Protein AF-A0A1C6R707-F1 (afdb_monomer_lite)

Foldseek 3Di:
DDDDDPPPPDPPPDDDDDDDDPVVVVVLVVVCVVVVHDSVVSVVVVVVVVDVVVHD

InterPro domains:
  IPR013321 Arc-type ribbon-helix-helix [G3DSA:1.10.1220.10] (7-55)

Sequence (56 aa):
MPDSPPTSGGTDRKALHCWIDATVSDRLRQYAAQHGVKIQHVTERALDAYLTERGA

Secondary structure (DSSP, 8-state):
-PPPPP-------PPP-----HHHHHHHHHHHHHTT--HHHHHHHHHHHHHHHH--

pLDDT: mean 82.0, std 16.0, range [40.53, 97.56]

Radius of gyration: 17.28 Å; chains: 1; bounding box: 32×49×28 Å

Structure (mmCIF, N/CA/C/O backbone):
data_AF-A0A1C6R707-F1
#
_entry.id   AF-A0A1C6R707-F1
#
loop_
_atom_site.group_PDB
_atom_site.id
_atom_site.type_symbol
_atom_site.label_atom_id
_atom_site.label_alt_id
_atom_site.label_comp_id
_atom_site.label_asym_id
_atom_site.label_entity_id
_atom_site.label_seq_id
_atom_site.pdbx_PDB_ins_code
_atom_site.Cartn_x
_atom_site.Cartn_y
_atom_site.Cartn_z
_atom_site.occupancy
_atom_site.B_iso_or_equiv
_atom_site.auth_seq_id
_atom_site.auth_comp_id
_atom_site.auth_asym_id
_atom_site.auth_atom_id
_atom_site.pdbx_PDB_model_num
ATOM 1 N N . MET A 1 1 ? 21.622 -41.486 17.491 1.00 54.16 1 MET A N 1
ATOM 2 C CA . MET A 1 1 ? 20.862 -40.236 17.704 1.00 54.16 1 MET A CA 1
ATOM 3 C C . MET A 1 1 ? 19.981 -40.045 16.482 1.00 54.16 1 MET A C 1
ATOM 5 O O . MET A 1 1 ? 20.527 -40.216 15.399 1.00 54.16 1 MET A O 1
ATOM 9 N N . PRO A 1 2 ? 18.662 -39.825 16.603 1.00 58.22 2 PRO A N 1
ATOM 10 C CA . PRO A 1 2 ? 17.849 -39.496 15.441 1.00 58.22 2 PRO A CA 1
ATOM 11 C C . PRO A 1 2 ? 18.169 -38.069 14.987 1.00 58.22 2 PRO A C 1
ATOM 13 O O . PRO A 1 2 ? 18.216 -37.145 15.796 1.00 58.22 2 PRO A O 1
ATOM 16 N N . ASP A 1 3 ? 18.441 -37.953 13.694 1.00 61.38 3 ASP A N 1
ATOM 17 C CA . ASP A 1 3 ? 18.637 -36.718 12.943 1.00 61.38 3 ASP A CA 1
ATOM 18 C C . ASP A 1 3 ? 17.404 -35.816 13.120 1.00 61.38 3 ASP A C 1
ATOM 20 O O . ASP A 1 3 ? 16.279 -36.226 12.820 1.00 61.38 3 ASP A O 1
ATOM 24 N N . SER A 1 4 ? 17.589 -34.608 13.652 1.00 65.38 4 SER A N 1
ATOM 25 C CA . SER A 1 4 ? 16.525 -33.603 13.659 1.00 65.38 4 SER A CA 1
ATOM 26 C C . SER A 1 4 ? 16.265 -33.166 12.214 1.00 65.38 4 SER A C 1
ATOM 28 O O . SER A 1 4 ? 17.213 -32.765 11.538 1.00 65.38 4 SER A O 1
ATOM 30 N N . PRO A 1 5 ? 15.016 -33.199 11.719 1.00 67.31 5 PRO A N 1
ATOM 31 C CA . PRO A 1 5 ? 14.715 -32.745 10.368 1.00 67.31 5 PRO A CA 1
ATOM 32 C C . PRO A 1 5 ? 15.026 -31.245 10.222 1.00 67.31 5 PRO A C 1
ATOM 34 O O . PRO A 1 5 ? 14.912 -30.497 11.199 1.00 67.31 5 PRO A O 1
ATOM 37 N N . PRO A 1 6 ? 15.377 -30.762 9.016 1.00 61.34 6 PRO A N 1
ATOM 38 C CA . PRO A 1 6 ? 15.494 -29.333 8.786 1.00 61.34 6 PRO A CA 1
ATOM 39 C C . PRO A 1 6 ? 14.119 -28.684 8.976 1.00 61.34 6 PRO A C 1
ATOM 41 O O . PRO A 1 6 ? 13.142 -29.068 8.331 1.00 61.34 6 PRO A O 1
ATOM 44 N N . THR A 1 7 ? 14.032 -27.672 9.841 1.00 56.38 7 THR A N 1
ATOM 45 C CA . THR A 1 7 ? 12.859 -26.797 9.921 1.00 56.38 7 THR A CA 1
ATOM 46 C C . THR A 1 7 ? 12.811 -25.938 8.657 1.00 56.38 7 THR A C 1
ATOM 48 O O . THR A 1 7 ? 13.244 -24.787 8.640 1.00 56.38 7 THR A O 1
ATOM 51 N N . SER A 1 8 ? 12.284 -26.497 7.569 1.00 61.28 8 SER A N 1
ATOM 52 C CA . SER A 1 8 ? 11.807 -25.735 6.417 1.00 61.28 8 SER A CA 1
ATOM 53 C C . SER A 1 8 ? 10.539 -24.980 6.819 1.00 61.28 8 SER A C 1
ATOM 55 O O . SER A 1 8 ? 9.426 -25.374 6.495 1.00 61.28 8 SER A O 1
ATOM 57 N N . GLY A 1 9 ? 10.715 -23.889 7.559 1.00 40.53 9 GLY A N 1
ATOM 58 C CA . GLY A 1 9 ? 9.688 -22.884 7.820 1.00 40.53 9 GLY A CA 1
ATOM 59 C C . GLY A 1 9 ? 9.938 -21.645 6.972 1.00 40.53 9 GLY A C 1
ATOM 60 O O . GLY A 1 9 ? 10.013 -20.541 7.505 1.00 40.53 9 GLY A O 1
ATOM 61 N N . GLY A 1 10 ? 10.155 -21.822 5.664 1.00 43.91 10 GLY A N 1
ATOM 62 C CA . GLY A 1 10 ? 10.151 -20.700 4.734 1.00 43.91 10 GLY A CA 1
ATOM 63 C C . GLY A 1 10 ? 8.799 -20.009 4.853 1.00 43.91 10 GLY A C 1
ATOM 64 O O . GLY A 1 10 ? 7.763 -20.650 4.696 1.00 43.91 10 GLY A O 1
ATOM 65 N N . THR A 1 11 ? 8.791 -18.726 5.198 1.00 57.38 11 THR A N 1
ATOM 66 C CA . THR A 1 11 ? 7.574 -17.918 5.156 1.00 57.38 11 THR A CA 1
ATOM 67 C C . THR A 1 11 ? 7.141 -17.865 3.695 1.00 57.38 11 THR A C 1
ATOM 69 O O . THR A 1 11 ? 7.690 -17.084 2.921 1.00 57.38 11 THR A O 1
ATOM 72 N N . ASP A 1 12 ? 6.209 -18.739 3.308 1.00 61.06 12 ASP A N 1
ATOM 73 C CA . ASP A 1 12 ? 5.591 -18.783 1.979 1.00 61.06 12 ASP A CA 1
ATOM 74 C C . ASP A 1 12 ? 4.755 -17.510 1.798 1.00 61.06 12 ASP A C 1
ATOM 76 O O . ASP A 1 12 ? 3.534 -17.479 1.959 1.00 61.06 12 ASP A O 1
ATOM 80 N N . ARG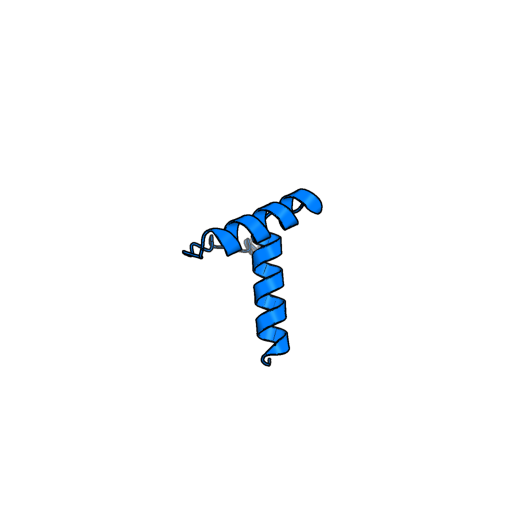 A 1 13 ? 5.445 -16.387 1.586 1.00 67.50 13 ARG A N 1
ATOM 81 C CA . ARG A 1 13 ? 4.817 -15.100 1.326 1.00 67.50 13 ARG A CA 1
ATOM 82 C C . ARG A 1 13 ? 4.253 -15.161 -0.079 1.00 67.50 13 ARG A C 1
ATOM 84 O O . ARG A 1 13 ? 4.961 -14.949 -1.061 1.00 67.50 13 ARG A O 1
ATOM 91 N N . LYS A 1 14 ? 2.962 -15.462 -0.158 1.00 77.31 14 LYS A N 1
ATOM 92 C CA . LYS A 1 14 ? 2.210 -15.408 -1.406 1.00 77.31 14 LYS A CA 1
ATOM 93 C C . LYS A 1 14 ? 2.131 -13.966 -1.892 1.00 77.31 14 LYS A C 1
ATOM 95 O O . LYS A 1 14 ? 1.917 -13.045 -1.105 1.00 77.31 14 LYS A O 1
ATOM 100 N N . ALA A 1 15 ? 2.302 -13.778 -3.196 1.00 77.62 15 ALA A N 1
ATOM 101 C CA . ALA A 1 15 ? 2.142 -12.471 -3.811 1.00 77.62 15 ALA A CA 1
ATOM 102 C C . ALA A 1 15 ? 0.678 -12.016 -3.696 1.00 77.62 15 ALA A C 1
ATOM 104 O O . ALA A 1 15 ? -0.241 -12.734 -4.097 1.00 77.62 15 ALA A O 1
ATOM 105 N N . LEU A 1 16 ? 0.463 -10.817 -3.152 1.00 77.69 16 LEU A N 1
ATOM 106 C CA . LEU A 1 16 ? -0.843 -10.167 -3.153 1.00 77.69 16 LEU A CA 1
ATOM 107 C C . LEU A 1 16 ? -1.057 -9.491 -4.511 1.00 77.69 16 LEU A C 1
ATOM 109 O O . LEU A 1 16 ? -0.341 -8.555 -4.865 1.00 77.69 16 LEU A O 1
ATOM 113 N N . HIS A 1 17 ? -2.070 -9.940 -5.247 1.00 85.19 17 HIS A N 1
ATOM 114 C CA . HIS A 1 17 ? -2.519 -9.303 -6.481 1.00 85.19 17 HIS A CA 1
ATOM 115 C C . HIS A 1 17 ? -3.877 -8.647 -6.241 1.00 85.19 17 HIS A C 1
ATOM 117 O O . HIS A 1 17 ? -4.841 -9.321 -5.888 1.00 85.19 17 HIS A O 1
ATOM 123 N N . CYS A 1 18 ? -3.959 -7.332 -6.436 1.00 85.25 18 CYS A N 1
ATOM 124 C CA . CYS A 1 18 ? -5.207 -6.585 -6.329 1.00 85.25 18 CYS A CA 1
ATOM 125 C C . CYS A 1 18 ? -5.276 -5.492 -7.397 1.00 85.25 18 CYS A C 1
ATOM 127 O O . CYS A 1 18 ? -4.252 -5.006 -7.880 1.00 85.25 18 CYS A O 1
ATOM 129 N N . TRP A 1 19 ? -6.502 -5.125 -7.757 1.00 91.19 19 TRP A N 1
ATOM 130 C CA . TRP A 1 19 ? -6.778 -3.965 -8.591 1.00 91.19 19 TRP A CA 1
ATOM 131 C C . TRP A 1 19 ? -7.155 -2.807 -7.675 1.00 91.19 19 TRP A C 1
ATOM 133 O O . TRP A 1 19 ? -8.038 -2.945 -6.831 1.00 91.19 19 TRP A O 1
ATOM 143 N N . ILE A 1 20 ? -6.473 -1.680 -7.838 1.00 89.75 20 ILE A N 1
ATOM 144 C CA . ILE A 1 20 ? -6.739 -0.438 -7.115 1.00 89.75 20 ILE A CA 1
ATOM 145 C C . ILE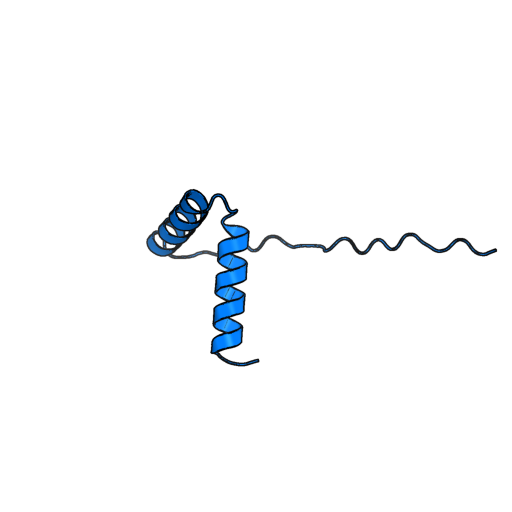 A 1 20 ? -6.777 0.716 -8.109 1.00 89.75 20 ILE A C 1
ATOM 147 O O . ILE A 1 20 ? -6.228 0.613 -9.207 1.00 89.75 20 ILE A O 1
ATOM 151 N N . ASP A 1 21 ? -7.415 1.813 -7.711 1.00 95.81 21 ASP A N 1
ATOM 152 C CA . ASP A 1 21 ? -7.444 3.036 -8.507 1.00 95.81 21 ASP A CA 1
ATOM 153 C C . ASP A 1 21 ? -6.024 3.534 -8.836 1.00 95.81 21 ASP A C 1
ATOM 155 O O . ASP A 1 21 ? -5.106 3.439 -8.010 1.00 95.81 21 ASP A O 1
ATOM 159 N N . ALA A 1 22 ? -5.855 4.088 -10.040 1.00 94.31 22 ALA A N 1
ATOM 160 C CA . ALA A 1 22 ? -4.565 4.569 -10.532 1.00 94.31 22 ALA A CA 1
ATOM 161 C C . ALA A 1 22 ? -3.960 5.629 -9.599 1.00 94.31 22 ALA A C 1
ATOM 163 O O . ALA A 1 22 ? -2.781 5.548 -9.255 1.00 94.31 22 ALA A O 1
ATOM 164 N N . THR A 1 23 ? -4.787 6.542 -9.084 1.00 96.38 23 THR A N 1
ATOM 165 C CA . THR A 1 23 ? -4.364 7.607 -8.165 1.00 96.38 23 THR A CA 1
ATOM 166 C C . THR A 1 23 ? -3.805 7.033 -6.867 1.00 96.38 23 THR A C 1
ATOM 168 O O . THR A 1 23 ? -2.804 7.515 -6.336 1.00 96.38 23 THR A O 1
ATOM 171 N N . VAL A 1 24 ? -4.441 5.985 -6.337 1.00 93.06 24 VAL A N 1
ATOM 172 C CA . VAL A 1 24 ? -3.980 5.311 -5.116 1.00 93.06 24 VAL A CA 1
ATOM 173 C C . VAL A 1 24 ? -2.669 4.573 -5.385 1.00 93.06 24 VAL A C 1
ATOM 175 O O . VAL A 1 24 ? -1.739 4.671 -4.581 1.00 93.06 24 VAL A O 1
ATOM 178 N N . SER A 1 25 ? -2.558 3.892 -6.531 1.00 93.38 25 SER A N 1
ATOM 179 C CA . SER A 1 25 ? -1.320 3.218 -6.940 1.00 93.38 25 SER A CA 1
ATOM 180 C C . SER A 1 25 ? -0.149 4.195 -7.061 1.00 93.38 25 SER A C 1
ATOM 182 O O . SER A 1 25 ? 0.930 3.925 -6.530 1.00 93.38 25 SER A O 1
ATOM 184 N N . ASP A 1 26 ? -0.362 5.354 -7.687 1.00 95.31 26 ASP A N 1
ATOM 185 C CA . ASP A 1 26 ? 0.671 6.378 -7.847 1.00 95.31 26 ASP A CA 1
ATOM 186 C C . ASP A 1 26 ? 1.133 6.945 -6.506 1.00 95.31 26 ASP A C 1
ATOM 188 O O . ASP A 1 26 ? 2.337 7.059 -6.268 1.00 95.31 26 ASP A O 1
ATOM 192 N N . ARG A 1 27 ? 0.208 7.217 -5.578 1.00 95.38 27 ARG A N 1
ATOM 193 C CA . ARG A 1 27 ? 0.566 7.684 -4.228 1.00 95.38 27 ARG A CA 1
ATOM 194 C C . ARG A 1 27 ? 1.425 6.665 -3.477 1.00 95.38 27 ARG A C 1
ATOM 196 O O . ARG A 1 27 ? 2.419 7.047 -2.860 1.00 95.38 27 ARG A O 1
ATOM 203 N N . LEU A 1 28 ? 1.087 5.375 -3.560 1.00 93.69 28 LEU A N 1
ATOM 204 C CA . LEU A 1 28 ? 1.882 4.305 -2.946 1.00 93.69 28 LEU A CA 1
ATOM 205 C C . LEU A 1 28 ? 3.282 4.205 -3.570 1.00 93.69 28 LEU A C 1
ATOM 207 O O . LEU A 1 28 ? 4.265 4.039 -2.846 1.00 93.69 28 LEU A O 1
ATOM 211 N N . ARG A 1 29 ? 3.393 4.344 -4.899 1.00 94.38 29 ARG A N 1
ATOM 212 C CA . ARG A 1 29 ? 4.680 4.347 -5.618 1.00 94.38 29 ARG A CA 1
ATOM 213 C C . ARG A 1 29 ? 5.547 5.544 -5.242 1.00 94.38 29 ARG A C 1
ATOM 215 O O . ARG A 1 29 ? 6.737 5.365 -4.999 1.00 94.38 29 ARG A O 1
ATOM 222 N N . GLN A 1 30 ? 4.963 6.737 -5.171 1.00 96.38 30 GLN A N 1
ATOM 223 C CA . GLN A 1 30 ? 5.674 7.957 -4.785 1.00 96.38 30 GLN A CA 1
ATOM 224 C C . GLN A 1 30 ? 6.218 7.853 -3.361 1.00 96.38 30 GLN A C 1
ATOM 226 O O . GLN A 1 30 ? 7.401 8.102 -3.148 1.00 96.38 30 GLN A O 1
ATOM 231 N N . TYR A 1 31 ? 5.392 7.408 -2.412 1.00 95.81 31 TYR A N 1
ATOM 232 C CA . TYR A 1 31 ? 5.828 7.194 -1.033 1.00 95.81 31 TYR A CA 1
ATOM 233 C C . TYR A 1 31 ? 6.956 6.154 -0.953 1.00 95.81 31 TYR A C 1
ATOM 235 O O . TYR A 1 31 ? 7.981 6.380 -0.311 1.00 95.81 31 TYR A O 1
ATOM 243 N N . ALA A 1 32 ? 6.804 5.030 -1.660 1.00 96.62 32 ALA A N 1
ATOM 244 C CA . ALA A 1 32 ? 7.825 3.991 -1.728 1.00 96.62 32 ALA A CA 1
ATOM 245 C C . ALA A 1 32 ? 9.169 4.534 -2.251 1.00 96.62 32 ALA A C 1
ATOM 247 O O . ALA A 1 32 ? 10.211 4.279 -1.649 1.00 96.62 32 ALA A O 1
ATOM 248 N N . ALA A 1 33 ? 9.138 5.338 -3.319 1.00 96.44 33 ALA A N 1
ATOM 249 C CA . ALA A 1 33 ? 10.325 5.965 -3.894 1.00 96.44 33 ALA A CA 1
ATOM 250 C C . ALA A 1 33 ? 10.968 6.996 -2.950 1.00 96.44 33 ALA A C 1
ATOM 252 O O . ALA A 1 33 ? 12.181 6.971 -2.764 1.00 96.44 33 ALA A O 1
ATOM 253 N N . GLN A 1 34 ? 10.165 7.861 -2.321 1.00 97.56 34 GLN A N 1
ATOM 254 C CA . GLN A 1 34 ? 10.643 8.894 -1.391 1.00 97.56 34 GLN A CA 1
ATOM 255 C C . GLN A 1 34 ? 11.364 8.309 -0.175 1.00 97.56 34 GLN A C 1
ATOM 257 O O . GLN A 1 34 ? 12.343 8.881 0.297 1.00 97.56 34 GLN A O 1
ATOM 262 N N . HIS A 1 35 ? 10.896 7.164 0.319 1.00 95.50 35 HIS A N 1
ATOM 263 C CA . HIS A 1 35 ? 11.444 6.517 1.509 1.00 95.50 35 HIS A CA 1
ATOM 264 C C . HIS A 1 35 ? 12.410 5.364 1.194 1.00 95.50 35 HIS A C 1
ATOM 266 O O . HIS A 1 35 ? 12.905 4.722 2.118 1.00 95.50 35 HIS A O 1
ATOM 272 N N . GLY A 1 36 ? 12.686 5.085 -0.086 1.00 95.94 36 GLY A N 1
ATOM 273 C CA . GLY A 1 36 ? 13.585 4.001 -0.496 1.00 95.94 36 GLY A CA 1
ATOM 274 C C . GLY A 1 36 ? 13.096 2.604 -0.090 1.00 95.94 36 GLY A C 1
ATOM 275 O O . GLY A 1 36 ? 13.906 1.712 0.158 1.00 95.94 36 GLY A O 1
ATOM 276 N N . VAL A 1 37 ? 11.779 2.402 0.004 1.00 95.00 37 VAL A N 1
ATOM 277 C CA . VAL A 1 37 ? 11.160 1.135 0.427 1.00 95.00 37 VAL A CA 1
ATOM 278 C C . VAL A 1 37 ? 10.402 0.472 -0.721 1.00 95.00 37 VAL A C 1
ATOM 280 O O . VAL A 1 37 ? 10.031 1.105 -1.705 1.00 95.00 37 VAL A O 1
ATOM 283 N N . LYS A 1 38 ? 10.137 -0.834 -0.607 1.00 92.25 38 LYS A N 1
ATOM 284 C CA . LYS A 1 38 ? 9.316 -1.550 -1.595 1.00 92.25 38 LYS A CA 1
ATOM 285 C C . LYS A 1 38 ? 7.841 -1.191 -1.422 1.00 92.25 38 LYS A C 1
ATOM 287 O O . LYS A 1 38 ? 7.343 -1.175 -0.300 1.00 92.25 38 LYS A O 1
ATOM 292 N N . ILE A 1 39 ? 7.119 -1.027 -2.532 1.00 91.44 39 ILE A N 1
ATOM 293 C CA . ILE A 1 39 ? 5.667 -0.767 -2.522 1.00 91.44 39 ILE A CA 1
ATOM 294 C C . ILE A 1 39 ? 4.877 -1.825 -1.733 1.00 91.44 39 ILE A C 1
ATOM 296 O O . ILE A 1 39 ? 3.925 -1.489 -1.034 1.00 91.44 39 ILE A O 1
ATOM 300 N N . GLN A 1 40 ? 5.318 -3.088 -1.777 1.00 89.81 40 GLN A N 1
ATOM 301 C CA . GLN A 1 40 ? 4.756 -4.170 -0.968 1.00 89.81 40 GLN A CA 1
ATOM 302 C C . GLN A 1 40 ? 4.782 -3.828 0.526 1.00 89.81 40 GLN A C 1
ATOM 304 O O . GLN A 1 40 ? 3.765 -3.956 1.192 1.00 89.81 40 GLN A O 1
ATOM 309 N N . HIS A 1 41 ? 5.909 -3.326 1.034 1.00 91.19 41 HIS A N 1
ATOM 310 C CA . HIS A 1 41 ? 6.058 -2.990 2.449 1.00 91.19 41 HIS A CA 1
ATOM 311 C C . HIS A 1 41 ? 5.139 -1.834 2.862 1.00 91.19 41 HIS A C 1
ATOM 313 O O . HIS A 1 41 ? 4.548 -1.858 3.937 1.00 91.19 41 HIS A O 1
ATOM 319 N N . VAL A 1 42 ? 4.983 -0.835 1.990 1.00 93.19 42 VAL A N 1
ATOM 320 C CA . VAL A 1 42 ? 4.039 0.272 2.208 1.00 93.19 42 VAL A CA 1
ATOM 321 C C . VAL A 1 42 ? 2.604 -0.254 2.274 1.00 93.19 42 VAL A C 1
ATOM 323 O O . VAL A 1 42 ? 1.840 0.149 3.145 1.00 93.19 42 VAL A O 1
ATOM 326 N N . THR A 1 43 ? 2.258 -1.183 1.382 1.00 91.31 43 THR A N 1
ATOM 3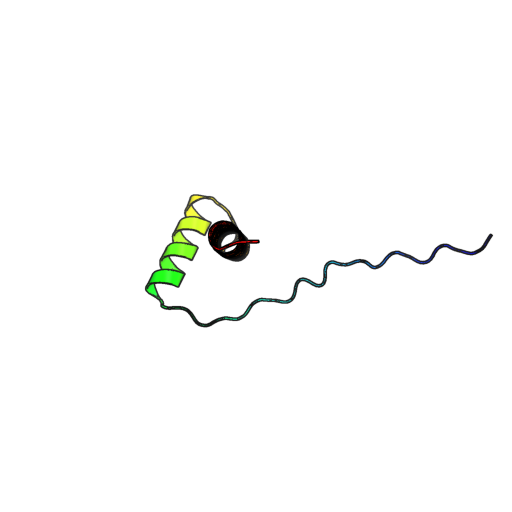27 C CA . THR A 1 43 ? 0.919 -1.784 1.304 1.00 91.31 43 THR A CA 1
ATOM 328 C C . THR A 1 43 ? 0.612 -2.635 2.536 1.00 91.31 43 THR A C 1
ATOM 330 O O . THR A 1 43 ? -0.448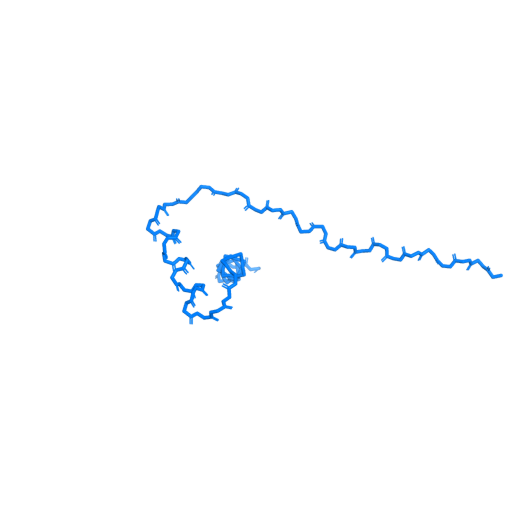 -2.474 3.131 1.00 91.31 43 THR A O 1
ATOM 333 N N . GLU A 1 44 ? 1.551 -3.487 2.956 1.00 90.25 44 GLU A N 1
ATOM 334 C CA . GLU A 1 44 ? 1.440 -4.305 4.173 1.00 90.25 44 GLU A CA 1
ATOM 335 C C . GLU A 1 44 ? 1.246 -3.418 5.410 1.00 90.25 44 GLU A C 1
ATOM 337 O O . GLU A 1 44 ? 0.300 -3.613 6.164 1.00 90.25 44 GLU A O 1
ATOM 342 N N . ARG A 1 45 ? 2.057 -2.362 5.565 1.00 91.06 45 ARG A N 1
ATOM 343 C CA . ARG A 1 45 ? 1.919 -1.430 6.694 1.00 91.06 45 ARG A CA 1
ATOM 344 C C . ARG A 1 45 ? 0.600 -0.666 6.694 1.00 91.06 45 ARG A C 1
ATOM 346 O O . ARG A 1 45 ? 0.045 -0.434 7.764 1.00 91.06 45 ARG A O 1
ATOM 353 N N . ALA A 1 46 ?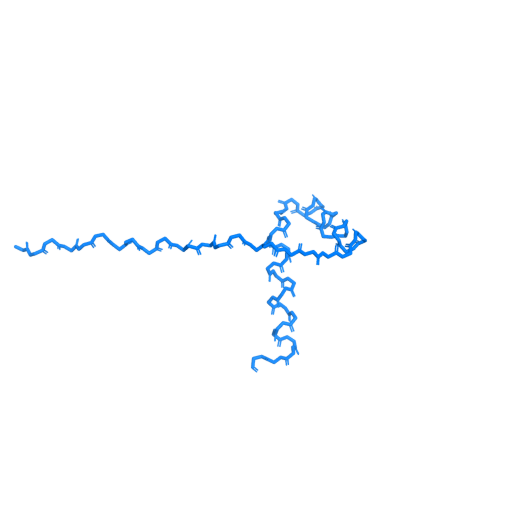 0.120 -0.242 5.526 1.00 89.75 46 ALA A N 1
ATOM 354 C CA . ALA A 1 46 ? -1.165 0.440 5.413 1.00 89.75 46 ALA A CA 1
ATOM 355 C C . ALA A 1 46 ? -2.327 -0.492 5.789 1.00 89.75 46 ALA A C 1
ATOM 357 O O . ALA A 1 46 ? -3.257 -0.062 6.469 1.00 89.75 46 ALA A O 1
ATOM 358 N N . LEU A 1 47 ? -2.250 -1.765 5.385 1.00 89.50 47 LEU A N 1
ATOM 359 C CA . LEU A 1 47 ? -3.221 -2.790 5.755 1.00 89.50 47 LEU A CA 1
ATOM 360 C C . LEU A 1 47 ? -3.198 -3.057 7.266 1.00 89.50 47 LEU A C 1
ATOM 362 O O . LEU A 1 47 ? -4.249 -2.999 7.898 1.00 89.50 47 LEU A O 1
ATOM 366 N N . ASP A 1 48 ? -2.018 -3.282 7.846 1.00 89.94 48 ASP A N 1
ATOM 367 C CA . ASP A 1 48 ? -1.861 -3.545 9.281 1.00 89.94 48 ASP A CA 1
ATOM 368 C C . ASP A 1 48 ? -2.374 -2.376 10.129 1.00 89.94 48 ASP A C 1
ATOM 370 O O . ASP A 1 48 ? -3.113 -2.587 11.091 1.00 89.94 48 ASP A O 1
ATOM 374 N N . ALA A 1 49 ? -2.029 -1.136 9.760 1.00 90.75 49 ALA A N 1
ATOM 375 C CA . ALA A 1 49 ? -2.508 0.061 10.449 1.00 90.75 49 ALA A CA 1
ATOM 376 C C . ALA A 1 49 ? -4.036 0.167 10.381 1.00 90.75 49 ALA A C 1
ATOM 378 O O . ALA A 1 49 ? -4.684 0.351 11.407 1.00 90.75 49 ALA A O 1
ATOM 379 N N . TYR A 1 50 ? -4.620 -0.033 9.198 1.00 89.69 50 TYR A N 1
ATOM 380 C CA . TYR A 1 50 ? -6.068 0.014 9.016 1.00 89.69 50 TYR A CA 1
ATOM 381 C C . TYR A 1 50 ? -6.807 -1.058 9.825 1.00 89.69 50 TYR A C 1
ATOM 383 O O . TYR A 1 50 ? -7.835 -0.770 10.438 1.00 89.69 50 TYR A O 1
ATOM 391 N N . LEU A 1 51 ? -6.297 -2.293 9.836 1.00 89.81 51 LEU A N 1
ATOM 392 C CA . LEU A 1 51 ? -6.877 -3.387 10.617 1.00 89.81 51 LEU A CA 1
ATOM 393 C C . LEU A 1 51 ? -6.743 -3.127 12.123 1.00 89.81 51 LEU A C 1
ATOM 395 O O . LEU A 1 51 ? -7.698 -3.339 12.862 1.00 89.81 51 LEU A O 1
ATOM 399 N N . THR A 1 52 ? -5.600 -2.595 12.563 1.00 90.62 52 THR A N 1
ATOM 400 C CA . THR A 1 52 ? -5.364 -2.230 13.968 1.00 90.62 52 THR A CA 1
ATOM 401 C C . THR A 1 52 ? -6.298 -1.105 14.421 1.00 90.62 52 THR A C 1
ATOM 403 O O . THR A 1 52 ? -6.900 -1.200 15.485 1.00 90.62 52 THR A O 1
ATOM 406 N N . GLU A 1 53 ? -6.462 -0.056 13.608 1.00 87.19 53 GLU A N 1
ATOM 407 C CA . GLU A 1 53 ? -7.349 1.078 13.902 1.00 87.19 53 GLU A CA 1
ATOM 408 C C . GLU A 1 53 ? -8.832 0.684 13.919 1.00 87.19 53 GLU A C 1
ATOM 410 O O . GLU A 1 53 ? -9.617 1.270 14.665 1.00 87.19 53 GLU A O 1
ATOM 415 N N . ARG A 1 54 ? -9.231 -0.302 13.105 1.00 76.56 54 ARG A N 1
ATOM 416 C CA . ARG A 1 54 ? -10.613 -0.805 13.057 1.00 76.56 54 ARG A CA 1
ATOM 417 C C . ARG A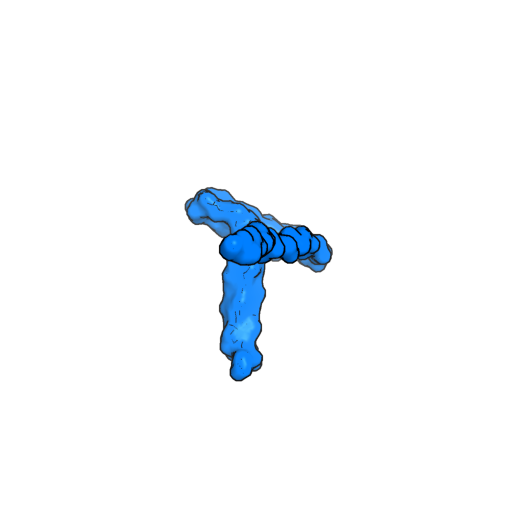 1 54 ? -10.930 -1.902 14.073 1.00 76.56 54 ARG A C 1
ATOM 419 O O . ARG A 1 54 ? -12.106 -2.237 14.208 1.00 76.56 54 ARG A O 1
ATOM 426 N N . GLY A 1 55 ? -9.932 -2.398 14.798 1.00 56.88 55 GLY A N 1
ATOM 427 C CA . GLY A 1 55 ? -10.092 -3.398 15.847 1.00 56.88 55 GLY A CA 1
ATOM 428 C C . GLY A 1 55 ? -9.491 -4.747 15.467 1.00 56.88 55 GLY A C 1
ATOM 429 O O . GLY A 1 55 ? -10.059 -5.495 14.670 1.00 56.88 55 GLY A O 1
ATOM 430 N N . ALA A 1 56 ? -8.367 -5.057 16.113 1.00 50.03 56 ALA A N 1
ATOM 431 C CA . ALA A 1 56 ? -8.202 -6.384 16.696 1.00 50.03 56 ALA A CA 1
ATOM 432 C C . ALA A 1 56 ? -9.272 -6.607 17.779 1.00 50.03 56 ALA A C 1
ATOM 434 O O . ALA A 1 56 ? -9.625 -5.614 18.461 1.00 50.03 56 ALA A O 1
#

Organism: NCBI:txid145857